Protein AF-A0A679P9B4-F1 (afdb_monomer_lite)

Organism: Conus magus (NCBI:txid6492)

pLDDT: mean 72.77, std 12.16, range [37.12, 84.94]

InterPro domains:
  IPR000981 Neurohypophysial hormone [PF00184] (1-69)
  IPR000981 Neurohypophysial hormone [SM00003] (1-69)
  IPR036387 Neurohypophysial hormone domain superfamily [G3DSA:2.60.9.10] (1-78)
  IPR036387 Neurohypophysial hormone domain superfamily [SSF49606] (1-71)

Sequence (80 aa):
VGSHTCCGAGGWEMGTAEANRCIEEDKDPIPCKVFGDQCALNNTDNIEGDCVANGICCVDDTCSIRPGCRVAAELVQACP

Radius of gyration: 11.87 Å; chains: 1; bounding box: 31×26×26 Å

Foldsee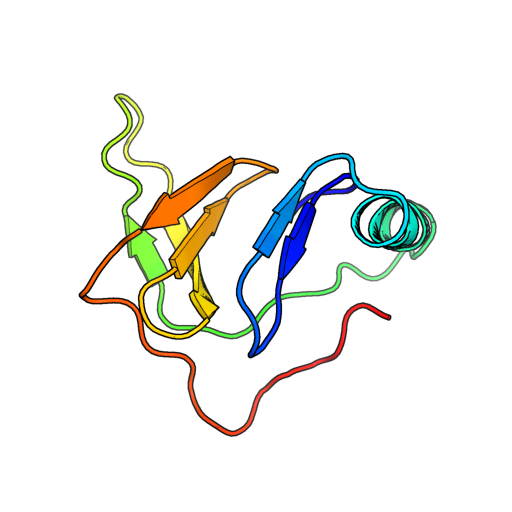k 3Di:
DEQQKDQDAVGIDGNDPVSNVSVVQVVDPDHDDQDWDWDFDPDPVRDIFGQNYQQWTDDHRDIDGHNPTDGDPPDCPDPD

Structure (mmCIF, N/CA/C/O backbone):
data_AF-A0A679P9B4-F1
#
_entry.id   AF-A0A679P9B4-F1
#
loop_
_atom_site.group_PDB
_atom_site.id
_atom_site.type_symbol
_atom_site.label_atom_id
_atom_site.label_alt_id
_atom_site.label_comp_id
_atom_site.label_asym_id
_atom_site.label_entity_id
_atom_site.label_seq_id
_atom_site.pdbx_PDB_ins_code
_atom_site.Cartn_x
_atom_site.Cartn_y
_atom_site.Cartn_z
_atom_site.occupancy
_atom_site.B_iso_or_equiv
_atom_site.auth_seq_id
_atom_site.auth_comp_id
_atom_site.auth_asym_id
_atom_site.auth_atom_id
_atom_site.pdbx_PDB_model_num
ATOM 1 N N . VAL A 1 1 ? -4.318 -0.588 2.326 1.00 69.19 1 VAL A N 1
ATOM 2 C CA . VAL A 1 1 ? -2.870 -0.306 2.525 1.00 69.19 1 VAL A CA 1
ATOM 3 C C . VAL A 1 1 ? -2.650 0.587 3.728 1.00 69.19 1 VAL A C 1
ATOM 5 O O . VAL A 1 1 ? -1.675 0.373 4.422 1.00 69.19 1 VAL A O 1
ATOM 8 N N . GLY A 1 2 ? -3.559 1.523 3.991 1.00 74.62 2 GLY A N 1
ATOM 9 C CA . GLY A 1 2 ? -3.662 2.305 5.217 1.00 74.62 2 GLY A CA 1
ATOM 10 C C . GLY A 1 2 ? -4.577 3.506 4.962 1.00 74.62 2 GLY A C 1
ATOM 11 O O . GLY A 1 2 ? -4.956 3.740 3.811 1.00 74.62 2 GLY A O 1
ATOM 12 N N . SER A 1 3 ? -4.991 4.222 6.002 1.00 75.88 3 SER A N 1
ATOM 13 C CA . SER A 1 3 ? -6.030 5.257 5.882 1.00 75.88 3 SER A CA 1
ATOM 14 C C . SER A 1 3 ? -5.518 6.597 5.353 1.00 75.88 3 SER A C 1
ATOM 16 O O . SER A 1 3 ? -6.311 7.449 4.957 1.00 75.88 3 SER A O 1
ATOM 18 N N . HIS A 1 4 ? -4.197 6.779 5.285 1.00 79.19 4 HIS A N 1
ATOM 19 C CA . HIS A 1 4 ? -3.565 7.993 4.753 1.00 79.19 4 HIS A CA 1
ATOM 20 C C . HIS A 1 4 ? -2.692 7.708 3.527 1.00 79.19 4 HIS A C 1
ATOM 22 O O . HIS A 1 4 ? -1.896 8.560 3.115 1.00 79.19 4 HIS A O 1
ATOM 28 N N . THR A 1 5 ? -2.848 6.519 2.944 1.00 76.00 5 THR A N 1
ATOM 29 C CA . THR A 1 5 ? -2.070 6.033 1.810 1.00 76.00 5 THR A CA 1
ATOM 30 C C . THR A 1 5 ? -3.006 5.496 0.739 1.00 76.00 5 THR A C 1
ATOM 32 O O . THR A 1 5 ? -3.751 4.551 0.982 1.00 76.00 5 THR A O 1
ATOM 35 N N . CYS A 1 6 ? -2.923 6.042 -0.474 1.00 78.44 6 CYS A N 1
ATOM 36 C CA . CYS A 1 6 ? -3.621 5.493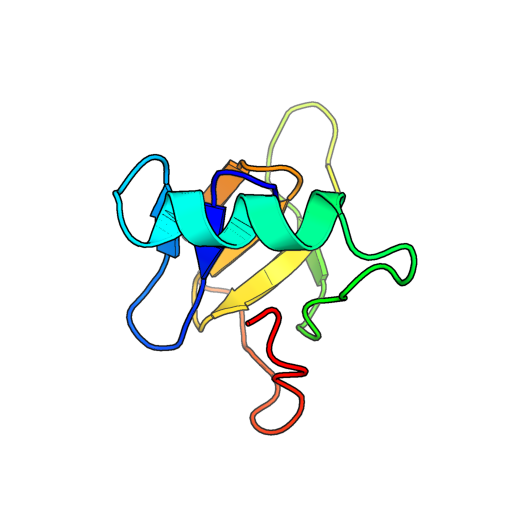 -1.637 1.00 78.44 6 CYS A CA 1
ATOM 37 C C . CYS A 1 6 ? -2.605 5.046 -2.698 1.00 78.44 6 CYS A C 1
ATOM 39 O O . CYS A 1 6 ? -1.587 5.7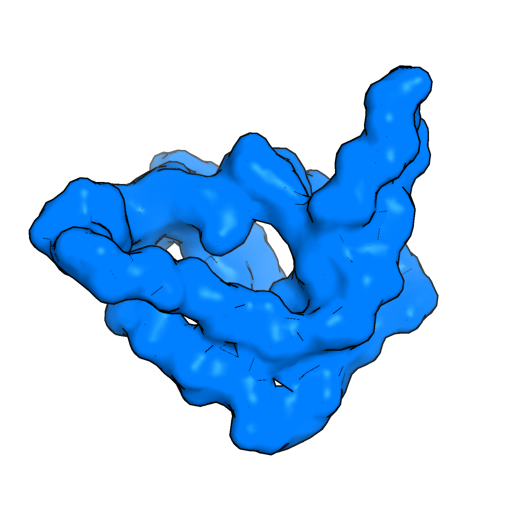03 -2.928 1.00 78.44 6 CYS A O 1
ATOM 41 N N . CYS A 1 7 ? -2.880 3.924 -3.367 1.00 74.25 7 CYS A N 1
ATOM 42 C CA . CYS A 1 7 ? -2.001 3.339 -4.381 1.00 74.25 7 CYS A CA 1
ATOM 43 C C . CYS A 1 7 ? -2.767 3.074 -5.679 1.00 74.25 7 CYS A C 1
ATOM 45 O O . CYS A 1 7 ? -3.918 2.648 -5.650 1.00 74.25 7 CYS A O 1
ATOM 47 N N . GLY A 1 8 ? -2.120 3.288 -6.822 1.00 70.94 8 GLY A N 1
ATOM 48 C CA . GLY A 1 8 ? -2.708 3.032 -8.132 1.00 70.94 8 GLY A CA 1
ATOM 49 C C . GLY A 1 8 ? -1.658 2.885 -9.228 1.00 70.94 8 GLY A C 1
ATOM 50 O O . GLY A 1 8 ? -0.455 2.856 -8.979 1.00 70.94 8 GLY A O 1
ATOM 51 N N . ALA A 1 9 ? -2.106 2.821 -10.483 1.00 66.06 9 ALA A N 1
ATOM 52 C CA . ALA A 1 9 ? -1.218 2.620 -11.633 1.00 66.06 9 ALA A CA 1
ATOM 53 C C . ALA A 1 9 ? -0.137 3.712 -11.788 1.00 66.06 9 ALA A C 1
ATOM 55 O O . ALA A 1 9 ? 0.904 3.457 -12.391 1.00 66.06 9 ALA A O 1
ATOM 56 N N . GLY A 1 10 ? -0.379 4.914 -11.252 1.00 68.94 10 GLY A N 1
ATOM 57 C CA . GLY A 1 10 ? 0.562 6.036 -11.274 1.00 68.94 10 GLY A CA 1
ATOM 58 C C . GLY A 1 10 ? 1.619 6.023 -10.164 1.00 68.94 10 GLY A C 1
ATOM 59 O O . GLY A 1 10 ? 2.525 6.848 -10.209 1.00 68.94 10 GLY A O 1
ATOM 60 N N . GLY A 1 11 ? 1.525 5.113 -9.188 1.00 73.56 11 GLY A N 1
ATOM 61 C CA . GLY A 1 11 ? 2.388 5.101 -8.007 1.00 73.56 11 GLY A CA 1
ATOM 62 C C . GLY A 1 11 ? 1.595 5.020 -6.704 1.00 73.56 11 GLY A C 1
ATOM 63 O O . GLY A 1 11 ? 0.490 4.477 -6.667 1.00 73.56 11 GLY A O 1
ATOM 64 N N . TRP A 1 12 ? 2.161 5.556 -5.627 1.00 76.25 12 TRP A N 1
ATOM 65 C CA . TRP A 1 12 ? 1.480 5.700 -4.343 1.00 76.25 12 TRP A CA 1
ATOM 66 C C . TRP A 1 12 ? 1.642 7.125 -3.830 1.00 76.25 12 TRP A C 1
ATOM 68 O O . TRP A 1 12 ? 2.662 7.767 -4.073 1.00 76.25 12 TRP A O 1
ATOM 78 N N . GLU A 1 13 ? 0.640 7.589 -3.100 1.00 80.88 13 GLU A N 1
ATOM 79 C CA . GLU A 1 13 ? 0.623 8.897 -2.461 1.00 80.88 13 GLU A CA 1
ATOM 80 C C . GLU A 1 13 ? 0.371 8.702 -0.966 1.00 80.88 13 GLU A C 1
ATOM 82 O O . GLU A 1 13 ? -0.452 7.868 -0.578 1.00 80.88 13 GLU A O 1
ATOM 87 N N . MET A 1 14 ? 1.076 9.463 -0.126 1.00 81.44 14 MET A N 1
ATOM 88 C CA . MET A 1 14 ? 0.928 9.427 1.334 1.00 81.44 14 MET A CA 1
ATOM 89 C C . MET A 1 14 ? 0.714 10.839 1.866 1.00 81.44 14 MET A C 1
ATOM 91 O O . MET A 1 14 ? 1.501 11.740 1.574 1.00 81.44 14 MET A O 1
ATOM 95 N N . GLY A 1 15 ? -0.348 11.038 2.647 1.00 79.69 15 GLY A N 1
ATOM 96 C CA . GLY A 1 15 ? -0.666 12.327 3.272 1.00 79.69 15 GLY A CA 1
ATOM 97 C C . GLY A 1 15 ? -1.036 13.460 2.302 1.00 79.69 15 GLY A C 1
ATOM 98 O O . GLY A 1 15 ? -1.128 14.615 2.724 1.00 79.69 15 GLY A O 1
ATOM 99 N N . THR A 1 16 ? -1.248 13.164 1.016 1.00 82.00 16 THR A N 1
ATOM 100 C CA . THR A 1 16 ? -1.799 14.120 0.044 1.00 82.00 16 THR A CA 1
ATOM 101 C C . THR A 1 16 ? -3.312 14.262 0.206 1.00 82.00 16 THR A C 1
ATOM 103 O O . THR A 1 16 ? -3.963 13.470 0.890 1.00 82.00 16 THR A O 1
ATOM 106 N N . ALA A 1 17 ? -3.902 15.279 -0.428 1.00 82.31 17 ALA A N 1
ATOM 107 C CA . ALA A 1 17 ? -5.353 15.459 -0.418 1.00 82.31 17 ALA A CA 1
ATOM 108 C C . ALA A 1 17 ? -6.076 14.257 -1.052 1.00 82.31 17 ALA A C 1
ATOM 110 O O . ALA A 1 17 ? -7.145 13.863 -0.591 1.00 82.31 17 ALA A O 1
ATOM 111 N N . GLU A 1 18 ? -5.466 13.660 -2.075 1.00 76.25 18 GLU A N 1
ATOM 112 C CA . GLU A 1 18 ? -5.921 12.450 -2.746 1.00 76.25 18 GLU A CA 1
ATOM 113 C C . GLU A 1 18 ? -5.792 11.232 -1.827 1.00 76.25 18 GLU A C 1
ATOM 115 O O . GLU A 1 18 ? -6.750 10.475 -1.700 1.00 76.25 18 GLU A O 1
ATOM 120 N N . ALA A 1 19 ? -4.656 11.079 -1.135 1.00 79.06 19 ALA A N 1
ATOM 121 C CA . ALA A 1 19 ? -4.407 9.963 -0.223 1.00 79.06 19 ALA A CA 1
ATOM 122 C C . ALA A 1 19 ? -5.325 9.978 1.011 1.00 79.06 19 ALA A C 1
ATOM 124 O O . ALA A 1 19 ? -5.775 8.934 1.471 1.00 79.06 19 ALA A O 1
ATOM 125 N N . ASN A 1 20 ? -5.672 11.167 1.510 1.00 80.62 20 ASN A N 1
ATOM 126 C CA . ASN A 1 20 ? -6.588 11.328 2.641 1.00 80.62 20 ASN A CA 1
ATOM 127 C C . ASN A 1 20 ? -8.024 10.895 2.328 1.00 80.62 20 ASN A 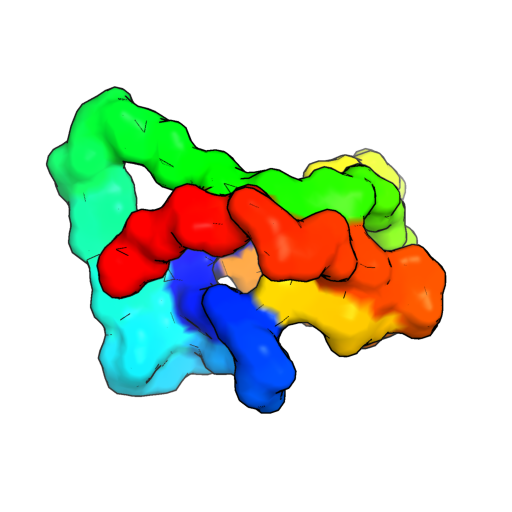C 1
ATOM 129 O O . ASN A 1 20 ? -8.829 10.788 3.247 1.00 80.62 20 ASN A O 1
ATOM 133 N N . ARG A 1 21 ? -8.375 10.641 1.061 1.00 80.50 21 ARG A N 1
ATOM 134 C CA . ARG A 1 21 ? -9.675 10.048 0.727 1.00 80.50 21 ARG A CA 1
ATOM 135 C C . ARG A 1 21 ? -9.771 8.585 1.159 1.00 80.50 21 ARG A C 1
ATOM 137 O O . ARG A 1 21 ? -10.874 8.147 1.468 1.00 80.50 21 ARG A O 1
ATOM 144 N N . CYS A 1 22 ? -8.641 7.878 1.263 1.00 78.62 22 CYS A N 1
ATOM 145 C CA . CYS A 1 22 ? -8.600 6.492 1.730 1.00 78.62 22 CYS A CA 1
ATOM 146 C C . CYS A 1 22 ? -9.033 6.333 3.205 1.00 78.62 22 CYS A C 1
ATOM 148 O O . CYS A 1 22 ? -9.307 5.217 3.629 1.00 78.62 22 CYS A O 1
ATOM 150 N N . ILE A 1 23 ? -9.184 7.420 3.980 1.00 82.62 23 ILE A N 1
ATOM 151 C CA . ILE A 1 23 ? -9.750 7.371 5.342 1.00 82.62 23 ILE A CA 1
ATOM 152 C C . ILE A 1 23 ? -11.236 6.992 5.357 1.00 82.62 23 ILE A C 1
ATOM 154 O O . ILE A 1 23 ? -11.762 6.571 6.385 1.00 82.62 23 ILE A O 1
ATOM 158 N N . GLU A 1 24 ? -11.942 7.158 4.236 1.00 81.19 24 GLU A N 1
ATOM 159 C CA . GLU A 1 24 ? -13.341 6.743 4.143 1.00 81.19 24 GLU A CA 1
ATOM 160 C C . GLU A 1 24 ? -13.485 5.217 4.257 1.00 81.19 24 GLU A C 1
ATOM 162 O O . GLU A 1 24 ? -14.510 4.757 4.758 1.00 81.19 24 GLU A O 1
ATOM 167 N N . GLU A 1 25 ? -12.438 4.450 3.931 1.00 76.19 25 GLU A N 1
ATOM 168 C CA . GLU A 1 25 ? -12.415 2.993 4.111 1.00 76.19 25 GLU A CA 1
ATOM 169 C C . GLU A 1 25 ? -12.487 2.577 5.584 1.00 76.19 25 GLU A C 1
ATOM 171 O O . GLU A 1 25 ? -13.067 1.542 5.893 1.00 76.19 25 GLU A O 1
ATOM 176 N N . ASP A 1 26 ? -11.994 3.401 6.519 1.00 80.88 26 ASP A N 1
ATOM 177 C CA . ASP A 1 26 ? -12.107 3.121 7.962 1.00 80.88 26 ASP A CA 1
ATOM 178 C C . ASP A 1 26 ? -13.570 3.154 8.442 1.00 80.88 26 ASP A C 1
ATOM 180 O O . ASP A 1 26 ? -13.894 2.666 9.530 1.00 80.88 26 ASP A O 1
ATOM 184 N N . LYS A 1 27 ? -14.467 3.760 7.653 1.00 83.62 27 LYS A N 1
ATOM 185 C CA . LYS A 1 27 ? -15.906 3.798 7.933 1.00 83.62 27 LYS A CA 1
ATOM 186 C C . LYS A 1 27 ? -16.645 2.598 7.349 1.00 83.62 27 LYS A C 1
ATOM 188 O O . LYS A 1 27 ? -17.786 2.366 7.760 1.00 83.62 27 LYS A O 1
ATOM 193 N N . ASP A 1 28 ? -16.046 1.861 6.412 1.00 78.00 28 ASP A N 1
ATOM 194 C CA . ASP A 1 28 ? -16.656 0.660 5.849 1.00 78.00 28 ASP A CA 1
ATOM 195 C C . ASP A 1 28 ? -16.420 -0.531 6.800 1.00 78.00 28 ASP A C 1
ATOM 197 O O . ASP A 1 28 ? -15.280 -0.858 7.136 1.00 78.00 28 ASP A O 1
ATOM 201 N N . PRO A 1 29 ? -17.478 -1.205 7.287 1.00 78.19 29 PRO A N 1
ATOM 202 C CA . PRO A 1 29 ? -17.319 -2.403 8.107 1.00 78.19 29 PRO A CA 1
ATOM 203 C C . PRO A 1 29 ? -16.722 -3.592 7.333 1.00 78.19 29 PRO A C 1
ATOM 205 O O . PRO A 1 29 ? -16.357 -4.595 7.954 1.00 78.19 29 PRO A O 1
ATOM 208 N N . ILE A 1 30 ? -16.668 -3.526 6.000 1.00 75.69 30 ILE A N 1
ATOM 209 C CA . ILE A 1 30 ? -16.090 -4.550 5.136 1.00 75.69 30 ILE A CA 1
ATOM 210 C C . ILE A 1 30 ? -14.659 -4.129 4.780 1.00 75.69 30 ILE A C 1
ATOM 212 O O . ILE A 1 30 ? -14.473 -3.149 4.064 1.00 75.69 30 ILE A O 1
ATOM 216 N N . PRO A 1 31 ? -13.631 -4.883 5.207 1.00 67.06 31 PRO A N 1
ATOM 217 C CA . PRO A 1 31 ? -12.259 -4.537 4.872 1.00 67.06 31 PRO A CA 1
ATOM 218 C C . PRO A 1 31 ? -12.030 -4.675 3.363 1.00 67.06 31 PRO A C 1
ATOM 220 O O . PRO A 1 31 ? -12.178 -5.766 2.798 1.00 67.06 31 PRO A 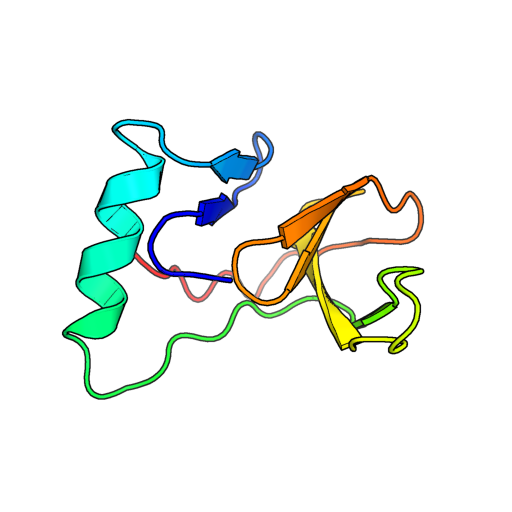O 1
ATOM 223 N N . CYS A 1 32 ? -11.625 -3.583 2.713 1.00 70.12 32 CYS A N 1
ATOM 224 C CA . CYS A 1 32 ? -11.119 -3.645 1.351 1.00 70.12 32 CYS A CA 1
ATOM 225 C C . CYS A 1 32 ? -9.738 -4.319 1.354 1.00 70.12 32 CYS A C 1
ATOM 227 O O . CYS A 1 32 ? -8.910 -4.102 2.244 1.00 70.12 32 CYS A O 1
ATOM 229 N N . LYS A 1 33 ? -9.478 -5.174 0.361 1.00 66.50 33 LYS A N 1
ATOM 230 C CA . LYS A 1 33 ? -8.179 -5.830 0.204 1.00 66.50 33 LYS A CA 1
ATOM 231 C C . LYS A 1 33 ? -7.600 -5.483 -1.154 1.00 66.50 33 LYS A C 1
ATOM 233 O O . LYS A 1 33 ? -8.254 -5.667 -2.177 1.00 66.50 33 LYS A O 1
ATOM 238 N N . VAL A 1 34 ? -6.354 -5.020 -1.152 1.00 68.69 34 VAL A N 1
ATOM 239 C CA . VAL A 1 34 ? -5.585 -4.891 -2.386 1.00 68.69 34 VAL A CA 1
ATOM 240 C C . VAL A 1 34 ? -5.104 -6.282 -2.773 1.00 68.69 34 VAL A C 1
ATOM 242 O O . VAL A 1 34 ? -4.453 -6.963 -1.986 1.00 68.69 34 VAL A O 1
ATOM 245 N N . PHE A 1 35 ? -5.461 -6.726 -3.974 1.00 68.25 35 PHE A N 1
ATOM 246 C CA . PHE A 1 35 ? -5.029 -8.018 -4.486 1.00 68.25 35 PHE A CA 1
ATOM 247 C C . PHE A 1 35 ? -3.769 -7.832 -5.328 1.00 68.25 35 PHE A C 1
ATOM 249 O O . PHE A 1 35 ? -3.811 -7.340 -6.455 1.00 68.25 35 PHE A O 1
ATOM 256 N N . GLY A 1 36 ? -2.644 -8.257 -4.772 1.00 72.75 36 GLY A N 1
ATOM 257 C CA . GLY A 1 36 ? -1.360 -8.325 -5.451 1.00 72.75 36 GLY A CA 1
ATOM 258 C C . GLY A 1 36 ? -0.552 -9.510 -4.946 1.00 72.75 36 GLY A C 1
ATOM 259 O O . GLY A 1 36 ? -0.969 -10.202 -4.016 1.00 72.75 36 GLY A O 1
ATOM 260 N N . ASP A 1 37 ? 0.601 -9.747 -5.565 1.00 80.62 37 ASP A N 1
ATOM 261 C CA . ASP A 1 37 ? 1.564 -10.700 -5.017 1.00 80.62 37 ASP A CA 1
ATOM 262 C C . ASP A 1 37 ? 2.017 -10.229 -3.627 1.00 80.62 37 ASP A C 1
ATOM 264 O O . ASP A 1 37 ? 2.181 -9.029 -3.393 1.00 80.62 37 ASP A O 1
ATOM 268 N N . GLN A 1 38 ? 2.250 -11.162 -2.703 1.00 81.50 38 GLN A N 1
ATOM 269 C CA . GLN A 1 38 ? 2.858 -10.809 -1.424 1.00 81.50 38 GLN A CA 1
ATOM 270 C C . GLN A 1 38 ? 4.310 -10.378 -1.632 1.00 81.50 38 GLN A C 1
ATOM 272 O O . GLN A 1 38 ? 5.060 -10.949 -2.430 1.00 81.50 38 GLN A O 1
ATOM 277 N N . CYS A 1 39 ? 4.731 -9.388 -0.860 1.00 83.00 39 CYS A N 1
ATOM 278 C CA . CYS A 1 39 ? 6.085 -8.876 -0.874 1.00 83.00 39 CYS A CA 1
ATOM 279 C C . CYS A 1 39 ? 6.594 -8.666 0.545 1.00 83.00 39 CYS A C 1
ATOM 281 O O . CYS A 1 39 ? 5.906 -8.144 1.410 1.00 83.00 39 CYS A O 1
ATOM 283 N N . ALA A 1 40 ? 7.849 -9.029 0.793 1.00 79.69 40 ALA A N 1
ATOM 284 C CA . ALA A 1 40 ? 8.487 -8.691 2.055 1.00 79.69 40 ALA A CA 1
ATOM 285 C C . ALA A 1 40 ? 8.971 -7.240 1.998 1.00 79.69 40 ALA A C 1
ATOM 287 O O . ALA A 1 40 ? 9.829 -6.903 1.168 1.00 79.69 40 ALA A O 1
ATOM 288 N N . LEU A 1 41 ? 8.491 -6.390 2.900 1.00 73.62 41 LEU A N 1
ATOM 289 C CA . LEU A 1 41 ? 9.217 -5.174 3.247 1.00 73.62 41 LEU A CA 1
ATOM 290 C C . LEU A 1 41 ? 10.383 -5.603 4.138 1.00 73.62 41 LEU A C 1
ATOM 292 O O . LEU A 1 41 ? 10.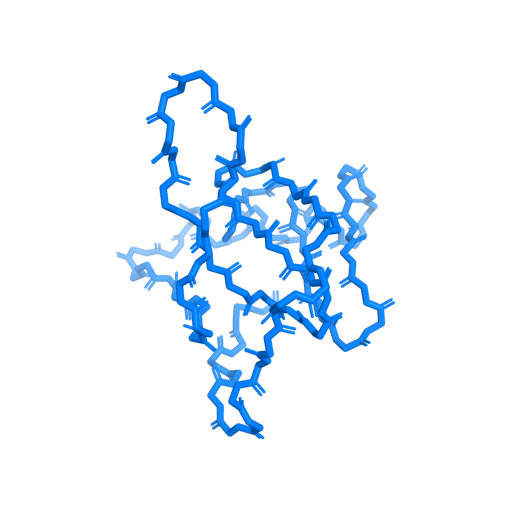187 -6.263 5.152 1.00 73.62 41 LEU A O 1
ATOM 296 N N . ASN A 1 42 ? 11.613 -5.278 3.726 1.00 63.69 42 ASN A N 1
ATOM 297 C CA . ASN A 1 42 ? 12.859 -5.643 4.421 1.00 63.69 42 ASN A CA 1
ATOM 298 C C . ASN A 1 42 ? 13.043 -4.832 5.726 1.00 63.69 42 ASN A C 1
ATOM 300 O O . ASN A 1 42 ? 14.123 -4.318 6.010 1.00 63.69 42 ASN A O 1
ATOM 304 N N . ASN A 1 43 ? 11.969 -4.667 6.491 1.00 57.19 43 ASN A N 1
ATOM 305 C CA . ASN A 1 43 ? 11.982 -4.078 7.816 1.00 57.19 43 ASN A CA 1
ATOM 306 C C . ASN A 1 43 ? 12.319 -5.168 8.840 1.00 57.19 43 ASN A C 1
ATOM 308 O O . ASN A 1 43 ? 12.152 -6.357 8.571 1.00 57.19 43 ASN A O 1
ATOM 312 N N . THR A 1 44 ? 12.805 -4.757 10.011 1.00 54.62 44 THR A N 1
ATOM 313 C CA . THR A 1 44 ? 13.318 -5.627 11.087 1.00 54.62 44 THR A CA 1
ATOM 314 C C . THR A 1 44 ? 12.349 -6.747 11.495 1.00 54.62 44 THR A C 1
ATOM 316 O O . THR A 1 44 ? 12.794 -7.795 11.955 1.00 54.62 44 THR A O 1
ATOM 319 N N . ASP A 1 45 ? 11.051 -6.555 11.253 1.00 59.50 45 ASP A N 1
ATOM 320 C CA . ASP A 1 45 ? 9.975 -7.487 11.597 1.00 59.50 45 ASP A CA 1
ATOM 321 C C . ASP A 1 45 ? 9.487 -8.373 10.429 1.00 59.50 45 ASP A C 1
ATOM 323 O O . ASP A 1 45 ? 8.545 -9.135 10.614 1.00 59.50 45 ASP A O 1
ATOM 327 N N . ASN A 1 46 ? 10.112 -8.313 9.238 1.00 55.34 46 ASN A N 1
ATOM 328 C CA . ASN A 1 46 ? 9.700 -9.057 8.027 1.00 55.34 46 ASN A CA 1
ATOM 329 C C . ASN A 1 46 ? 8.186 -8.998 7.774 1.00 55.34 46 ASN A C 1
ATOM 331 O O . ASN A 1 46 ? 7.532 -10.017 7.555 1.00 55.34 46 ASN A O 1
ATOM 335 N N . ILE A 1 47 ? 7.628 -7.792 7.839 1.00 67.12 47 ILE A N 1
ATOM 336 C CA . ILE A 1 47 ? 6.194 -7.591 7.668 1.00 67.12 47 ILE A CA 1
ATOM 337 C C . ILE A 1 47 ? 5.841 -7.922 6.211 1.00 67.12 47 ILE A C 1
ATOM 339 O O . ILE A 1 47 ? 6.408 -7.344 5.273 1.00 67.12 47 ILE A O 1
ATOM 343 N N . GLU A 1 48 ? 4.948 -8.896 6.028 1.00 76.00 48 GLU A N 1
ATOM 344 C CA . GLU A 1 48 ? 4.385 -9.229 4.723 1.00 76.00 48 GLU A CA 1
ATOM 345 C C . GLU A 1 48 ? 3.499 -8.067 4.269 1.00 76.00 48 GLU A C 1
ATOM 347 O O . GLU A 1 48 ? 2.514 -7.734 4.921 1.00 76.00 48 GLU A O 1
ATOM 352 N N . GLY A 1 49 ? 3.882 -7.426 3.171 1.00 81.31 49 GLY A N 1
ATOM 353 C CA . GLY A 1 49 ? 3.072 -6.443 2.468 1.00 81.31 49 GLY A CA 1
ATOM 354 C C . GLY A 1 49 ? 2.476 -7.018 1.192 1.00 81.31 49 GLY A C 1
ATOM 355 O O . GLY A 1 49 ? 2.751 -8.157 0.801 1.00 81.31 49 GLY A O 1
ATOM 356 N N . ASP A 1 50 ? 1.707 -6.182 0.508 1.00 81.31 50 ASP A N 1
ATOM 357 C CA . ASP A 1 50 ? 1.087 -6.506 -0.770 1.00 81.31 50 ASP A CA 1
ATOM 358 C C . ASP A 1 50 ? 1.681 -5.641 -1.887 1.00 81.31 50 ASP A C 1
ATOM 360 O O . ASP A 1 50 ? 1.969 -4.449 -1.717 1.00 81.31 50 ASP A O 1
ATOM 364 N N . CYS A 1 51 ? 1.870 -6.238 -3.062 1.00 82.44 51 CYS A N 1
ATOM 365 C CA . CYS A 1 51 ? 2.253 -5.514 -4.262 1.00 82.44 51 CYS A CA 1
ATOM 366 C C . CYS A 1 51 ? 1.052 -4.739 -4.804 1.00 82.44 51 CYS A C 1
ATOM 368 O O . CYS A 1 51 ? 0.195 -5.286 -5.490 1.00 82.44 51 CYS A O 1
ATOM 370 N N . VAL A 1 52 ? 1.001 -3.446 -4.512 1.00 79.12 52 VAL A N 1
ATOM 371 C CA . VAL A 1 52 ? -0.119 -2.559 -4.874 1.00 79.12 52 VAL A CA 1
ATOM 372 C C . VAL A 1 52 ? -0.012 -1.999 -6.292 1.00 79.12 52 VAL A C 1
ATOM 374 O O . VAL A 1 52 ? -0.999 -1.556 -6.874 1.00 79.12 52 VAL A O 1
ATOM 377 N N . ALA A 1 53 ? 1.205 -1.980 -6.835 1.00 79.31 53 ALA A N 1
ATOM 378 C CA . ALA A 1 53 ? 1.528 -1.518 -8.176 1.00 79.31 53 ALA A CA 1
ATOM 379 C C . ALA A 1 53 ? 2.853 -2.146 -8.630 1.00 79.31 53 ALA A C 1
ATOM 381 O O . ALA A 1 53 ? 3.610 -2.715 -7.836 1.00 79.31 53 ALA A O 1
ATOM 382 N N . ASN A 1 54 ? 3.150 -2.051 -9.927 1.00 81.00 54 ASN A N 1
ATOM 383 C CA . ASN A 1 54 ? 4.404 -2.570 -10.467 1.00 81.00 54 ASN A CA 1
ATOM 384 C C . ASN A 1 54 ? 5.595 -1.884 -9.793 1.00 81.00 54 ASN A C 1
ATOM 386 O O . ASN A 1 54 ? 5.750 -0.667 -9.865 1.00 81.00 54 ASN A O 1
ATOM 390 N N . GLY A 1 55 ? 6.446 -2.683 -9.153 1.00 83.25 55 GLY A N 1
ATOM 391 C CA . GLY A 1 55 ? 7.607 -2.178 -8.435 1.00 83.25 55 GLY A CA 1
ATOM 392 C C . GLY A 1 55 ? 7.319 -1.607 -7.043 1.00 83.25 55 GLY A C 1
ATOM 393 O O . GLY A 1 55 ? 8.245 -1.064 -6.449 1.00 83.25 55 GLY A O 1
ATOM 394 N N . ILE A 1 56 ? 6.091 -1.697 -6.516 1.00 83.00 56 ILE A N 1
ATOM 395 C CA . ILE A 1 56 ? 5.689 -1.049 -5.256 1.00 83.00 56 ILE A CA 1
ATOM 396 C C . ILE A 1 56 ? 5.069 -2.077 -4.310 1.00 83.00 56 ILE A C 1
ATOM 398 O O . ILE A 1 56 ? 4.117 -2.763 -4.669 1.00 83.00 56 ILE A O 1
ATOM 402 N N . CYS A 1 57 ? 5.612 -2.142 -3.096 1.00 84.94 57 CYS A N 1
ATOM 403 C CA . CYS A 1 57 ? 5.152 -2.987 -1.999 1.00 84.94 57 CYS A CA 1
ATOM 404 C C . CYS A 1 57 ? 4.667 -2.106 -0.850 1.00 84.94 57 CYS A C 1
ATOM 406 O O . CYS A 1 57 ? 5.423 -1.219 -0.443 1.00 84.94 57 CYS A O 1
ATOM 408 N N . CYS A 1 58 ? 3.470 -2.352 -0.316 1.00 80.88 58 CYS A N 1
ATOM 409 C CA . CYS A 1 58 ? 2.936 -1.582 0.807 1.00 80.88 58 CYS A CA 1
ATOM 410 C C . CYS A 1 58 ? 2.372 -2.464 1.921 1.00 80.88 58 CYS A C 1
ATOM 412 O O . CYS A 1 58 ? 1.751 -3.490 1.657 1.00 80.88 58 CYS A O 1
ATOM 414 N N . VAL A 1 59 ? 2.544 -2.011 3.161 1.00 81.69 59 VAL A N 1
ATOM 415 C CA . VAL A 1 59 ? 1.919 -2.557 4.370 1.00 81.69 59 VAL A CA 1
ATOM 416 C C . VAL A 1 59 ? 1.635 -1.413 5.339 1.00 81.69 59 VAL A C 1
ATOM 418 O O . VAL A 1 59 ? 2.504 -0.565 5.506 1.00 81.69 59 VAL A O 1
ATOM 421 N N . ASP A 1 60 ? 0.445 -1.365 5.936 1.00 77.38 60 ASP A N 1
ATOM 422 C CA . ASP A 1 60 ? 0.057 -0.434 7.014 1.00 77.38 60 ASP A CA 1
ATOM 423 C C . ASP A 1 60 ? 0.672 0.985 6.916 1.00 77.38 60 ASP A C 1
ATOM 425 O O . ASP A 1 60 ? 1.546 1.369 7.694 1.00 77.38 60 ASP A O 1
ATOM 429 N N . ASP A 1 61 ? 0.256 1.754 5.906 1.00 76.12 61 ASP A N 1
ATOM 430 C CA . ASP A 1 61 ? 0.724 3.117 5.584 1.00 76.12 61 ASP A CA 1
ATOM 431 C C . ASP A 1 61 ? 2.231 3.252 5.273 1.00 76.12 61 ASP A C 1
ATOM 433 O O . ASP A 1 61 ? 2.781 4.350 5.198 1.00 76.12 61 ASP A O 1
ATOM 437 N N . THR A 1 62 ? 2.924 2.138 5.041 1.00 80.62 62 THR A N 1
ATOM 438 C CA . THR A 1 62 ? 4.334 2.102 4.647 1.00 80.62 62 THR A CA 1
ATOM 439 C C . THR A 1 62 ? 4.483 1.474 3.273 1.00 80.62 62 THR A C 1
ATOM 441 O O . THR A 1 62 ? 4.212 0.292 3.084 1.00 80.62 62 THR A O 1
ATOM 444 N N . CYS A 1 63 ? 4.995 2.242 2.315 1.00 79.75 63 CYS A N 1
ATOM 445 C CA . CYS A 1 63 ? 5.288 1.769 0.965 1.00 79.75 63 CYS A CA 1
ATOM 446 C C . CYS A 1 63 ? 6.782 1.859 0.644 1.00 79.75 63 CYS A C 1
ATOM 448 O O . CYS A 1 63 ? 7.476 2.785 1.066 1.00 79.75 63 CYS A O 1
ATOM 450 N N . SER A 1 64 ? 7.288 0.917 -0.149 1.00 84.19 64 SER A N 1
ATOM 451 C CA . SER A 1 64 ? 8.658 0.949 -0.657 1.00 84.19 64 SER A CA 1
ATOM 452 C C . SER A 1 64 ? 8.754 0.395 -2.072 1.00 84.19 64 SER A C 1
ATOM 454 O O . SER A 1 64 ? 7.941 -0.422 -2.512 1.00 84.19 64 SER A O 1
ATOM 456 N N . ILE A 1 65 ? 9.800 0.817 -2.780 1.00 84.00 65 ILE A N 1
ATOM 457 C CA . ILE A 1 65 ? 10.098 0.320 -4.118 1.00 84.00 65 ILE A CA 1
ATOM 458 C C . ILE A 1 65 ? 10.681 -1.092 -3.996 1.00 84.00 65 ILE A C 1
ATOM 460 O O . ILE A 1 65 ? 11.785 -1.300 -3.489 1.00 84.00 65 ILE A O 1
ATOM 464 N N . ARG A 1 66 ? 9.947 -2.077 -4.510 1.00 84.75 66 ARG A N 1
ATOM 465 C CA . ARG A 1 66 ? 10.353 -3.479 -4.625 1.00 84.75 66 ARG A CA 1
ATOM 466 C C . ARG A 1 66 ? 10.285 -3.896 -6.094 1.00 84.75 66 ARG A C 1
ATOM 468 O O . ARG A 1 66 ? 9.205 -4.213 -6.574 1.00 84.75 66 ARG A O 1
ATOM 475 N N . PRO A 1 67 ? 11.420 -3.997 -6.808 1.00 79.19 67 PRO A N 1
ATOM 476 C CA . PRO A 1 67 ? 11.448 -4.352 -8.234 1.00 79.19 67 PRO A CA 1
ATOM 477 C C . PRO A 1 67 ? 10.811 -5.708 -8.577 1.00 79.19 67 PRO A C 1
ATOM 479 O O . PRO A 1 67 ? 10.456 -5.950 -9.726 1.00 79.19 67 PRO A O 1
ATOM 482 N N . GLY A 1 68 ? 10.685 -6.600 -7.590 1.00 80.56 68 GLY A N 1
ATOM 483 C CA . GLY A 1 68 ? 10.002 -7.885 -7.735 1.00 80.56 68 GLY A CA 1
ATOM 484 C C . GLY A 1 68 ? 8.475 -7.799 -7.710 1.00 80.56 68 GLY A C 1
ATOM 485 O O . GLY A 1 68 ? 7.834 -8.789 -8.042 1.00 80.56 68 GLY A O 1
ATOM 486 N N . CYS A 1 69 ? 7.893 -6.651 -7.346 1.00 83.00 69 CYS A N 1
ATOM 487 C CA . CYS A 1 69 ? 6.447 -6.511 -7.245 1.00 83.00 69 CYS A CA 1
ATOM 488 C C . CYS A 1 69 ? 5.771 -6.410 -8.604 1.00 83.00 69 CYS A C 1
ATOM 490 O O . CYS A 1 69 ? 6.122 -5.561 -9.431 1.00 83.00 69 CYS A O 1
ATOM 492 N N . ARG A 1 70 ? 4.750 -7.244 -8.791 1.00 75.81 70 ARG A N 1
ATOM 493 C CA . ARG A 1 70 ? 3.862 -7.239 -9.947 1.00 75.81 70 ARG A CA 1
ATOM 494 C C . ARG A 1 70 ? 2.429 -7.260 -9.441 1.00 75.81 70 ARG A C 1
ATOM 496 O O . ARG A 1 70 ? 2.099 -7.999 -8.521 1.00 75.81 70 ARG A O 1
ATOM 503 N N . VAL A 1 71 ? 1.589 -6.433 -10.047 1.00 68.88 71 VAL A N 1
ATOM 504 C CA . VAL A 1 71 ? 0.143 -6.521 -9.842 1.00 68.88 71 VAL A CA 1
ATOM 505 C C . VAL A 1 71 ? -0.430 -7.495 -10.860 1.00 68.88 71 VAL A C 1
ATOM 507 O O . VAL A 1 71 ? -0.146 -7.382 -12.056 1.00 68.88 71 VAL A O 1
ATOM 510 N N . ALA A 1 72 ? -1.230 -8.458 -10.403 1.00 56.53 72 ALA A N 1
ATOM 511 C CA . ALA A 1 72 ? -2.068 -9.232 -11.307 1.00 56.53 72 ALA A CA 1
ATOM 512 C C . ALA A 1 72 ? -3.030 -8.251 -11.995 1.00 56.53 72 ALA A C 1
ATOM 514 O O . ALA A 1 72 ? -3.714 -7.480 -11.326 1.00 56.53 72 ALA A O 1
ATOM 515 N N . ALA A 1 73 ? -3.057 -8.251 -13.329 1.00 43.09 73 ALA A N 1
ATOM 516 C CA . ALA A 1 73 ? -3.714 -7.236 -14.158 1.00 43.09 73 ALA A CA 1
ATOM 517 C C . ALA A 1 73 ? -5.251 -7.133 -14.001 1.00 43.09 73 ALA A C 1
ATOM 519 O O . ALA A 1 73 ? -5.883 -6.404 -14.759 1.00 43.09 73 ALA A O 1
ATOM 520 N N . GLU A 1 74 ? -5.863 -7.841 -13.046 1.00 37.12 74 GLU A N 1
ATOM 521 C CA . GLU A 1 74 ? -7.305 -8.102 -13.050 1.00 37.12 74 GLU A CA 1
ATOM 522 C C . GLU A 1 74 ? -8.023 -8.016 -11.692 1.00 37.12 74 GLU A C 1
ATOM 524 O O . GLU A 1 74 ? -9.219 -8.275 -11.638 1.00 37.12 74 GLU A O 1
ATOM 529 N N . LEU A 1 75 ? -7.367 -7.620 -10.594 1.00 38.47 75 LEU A N 1
ATOM 530 C CA . LEU A 1 75 ? -8.022 -7.573 -9.273 1.00 38.47 75 LEU A CA 1
ATOM 531 C C . LEU A 1 75 ? -7.818 -6.243 -8.535 1.00 38.47 75 LEU A C 1
ATOM 533 O O . LEU A 1 75 ? -7.518 -6.202 -7.345 1.00 38.47 75 LEU A O 1
ATOM 537 N N . VAL A 1 76 ? -8.054 -5.124 -9.221 1.00 43.56 76 VAL A N 1
ATOM 538 C CA . VAL A 1 76 ? -8.345 -3.870 -8.513 1.00 43.56 76 VAL A CA 1
ATOM 539 C C . VAL A 1 76 ? -9.787 -3.959 -8.020 1.00 43.56 76 VAL A C 1
ATOM 541 O O . VAL A 1 76 ? -10.712 -3.467 -8.663 1.00 43.56 76 VAL A O 1
ATOM 544 N N . GLN A 1 77 ? -9.999 -4.613 -6.879 1.00 42.88 77 GLN A N 1
ATOM 545 C CA . GLN A 1 77 ? -11.161 -4.287 -6.067 1.00 42.88 77 GLN A CA 1
ATOM 546 C C . GLN A 1 77 ? -10.853 -2.905 -5.500 1.00 42.88 77 GLN A C 1
ATOM 548 O O . GLN A 1 77 ? -10.080 -2.765 -4.558 1.00 42.88 77 GLN A O 1
ATOM 553 N N . ALA A 1 78 ? -11.311 -1.890 -6.229 1.00 42.09 78 ALA A N 1
ATOM 554 C CA . ALA A 1 78 ? -11.056 -0.497 -5.932 1.00 42.09 78 ALA A CA 1
ATOM 555 C C . ALA A 1 78 ? -11.564 -0.201 -4.520 1.00 42.09 78 ALA A C 1
ATOM 557 O O . ALA A 1 78 ? -12.773 -0.126 -4.312 1.00 42.09 78 ALA A O 1
ATOM 558 N N . CYS A 1 79 ? -10.644 -0.052 -3.567 1.00 49.44 79 CYS A N 1
ATOM 559 C CA . CYS A 1 79 ? -10.905 0.858 -2.463 1.00 49.44 79 CYS A CA 1
ATOM 560 C C . CYS A 1 79 ? -11.151 2.238 -3.142 1.00 49.44 79 CYS A C 1
ATOM 562 O O . CYS A 1 79 ? -10.334 2.610 -3.997 1.00 49.44 79 CYS A O 1
ATOM 564 N N . PRO A 1 80 ? -12.314 2.885 -2.941 1.00 49.28 80 PRO A N 1
ATOM 565 C CA . PRO A 1 80 ? -12.757 4.097 -3.649 1.00 49.28 80 PRO A CA 1
ATOM 566 C C . PRO A 1 80 ? -11.848 5.334 -3.546 1.00 49.28 80 PRO A C 1
ATOM 568 O O . PRO A 1 80 ? -10.957 5.391 -2.672 1.00 49.28 80 PRO A O 1
#

Secondary structure (DSSP, 8-state):
--TTEEEETTEEEESSTTGGGGGGGGG-SS-------EEE--STT--EEEEEETTEEEETTEEEE-TT----TT------